Protein AF-A0A0H5BFP0-F1 (afdb_monomer)

Mean predicted aligned error: 6.24 Å

Secondary structure (DSSP, 8-state):
--SSSSTTSS-HHHHHHHHHHHHHHHHHHHHHHHHHHHHHHHT----SHHHHHHHHHHHHHHHHHHHHHHHHHHHHHHHHHHHHHH-

Solvent-accessible surface area (backbone atoms only — not comparable to full-atom values): 4611 Å² total; per-residue (Å²): 146,83,80,76,64,69,74,64,74,60,43,68,43,13,51,53,21,17,53,54,17,28,54,51,16,57,57,46,35,57,56,52,47,54,54,52,47,56,55,52,59,76,66,64,75,62,88,44,75,66,51,43,51,53,51,53,52,50,52,54,50,49,50,53,51,48,44,54,51,31,31,52,50,28,18,51,51,18,22,53,52,18,35,72,75,62,108

Sequence (87 aa):
MAEMDVANLVSLPGLIGAAMGLLLGLLNYGVVVAFVEARLRALDRSASPAEKLDFERRVALMRRIILVVDAAAFASVGYLFGRTLGG

Organism: Blastochloris viridis (NCBI:txid1079)

pLDDT: mean 90.44, std 14.06, range [47.78, 98.31]

Foldseek 3Di:
DPPPPPVVVCDVLLQVLLVVLLVVLVVVLVVVLVVVVVVLVVVDPDPDPVSVVVSVVVSVVVSVVSNVCSSVVSSNVRSVVSVVVVD

Radius of gyration: 19.15 Å; Cα contacts (8 Å, |Δi|>4): 77; chains: 1; bounding box: 34×27×59 Å

Structure (mmCIF, N/CA/C/O backbone):
data_AF-A0A0H5BFP0-F1
#
_entry.id   AF-A0A0H5BFP0-F1
#
loop_
_atom_site.group_PDB
_atom_site.id
_atom_site.type_symbol
_atom_site.label_atom_id
_atom_site.label_alt_id
_atom_site.label_comp_id
_atom_site.label_asym_id
_atom_site.label_entity_id
_atom_site.label_seq_id
_atom_site.pdbx_PDB_ins_code
_atom_site.Cartn_x
_atom_site.Cartn_y
_atom_site.Cartn_z
_atom_site.occupancy
_atom_site.B_iso_or_equiv
_atom_site.auth_seq_id
_atom_site.auth_comp_id
_atom_site.auth_asym_id
_atom_site.auth_atom_id
_atom_site.pdbx_PDB_model_num
ATOM 1 N N . MET A 1 1 ? 12.264 -19.099 -34.590 1.00 50.50 1 MET A N 1
ATOM 2 C CA . MET A 1 1 ? 11.550 -17.836 -34.288 1.00 50.50 1 MET A CA 1
ATOM 3 C C . MET A 1 1 ? 10.770 -17.972 -32.971 1.00 50.50 1 MET A C 1
ATOM 5 O O . MET A 1 1 ? 9.579 -17.713 -32.938 1.00 50.50 1 MET A O 1
ATOM 9 N N . ALA A 1 2 ? 11.428 -18.427 -31.896 1.00 53.06 2 ALA A N 1
ATOM 10 C CA . ALA A 1 2 ? 10.803 -18.658 -30.582 1.00 53.06 2 ALA A CA 1
ATOM 11 C C . ALA A 1 2 ? 11.764 -18.361 -29.408 1.00 53.06 2 ALA A C 1
ATOM 13 O O . ALA A 1 2 ? 11.500 -18.743 -28.277 1.00 53.06 2 ALA A O 1
ATOM 14 N N . GLU A 1 3 ? 12.887 -17.687 -29.680 1.00 50.34 3 GLU A N 1
ATOM 15 C CA . GLU A 1 3 ? 13.964 -17.468 -28.699 1.00 50.34 3 GLU A CA 1
ATOM 16 C C . GLU A 1 3 ? 14.197 -15.980 -28.385 1.00 50.34 3 GLU A C 1
ATOM 18 O O . GLU A 1 3 ? 14.974 -15.652 -27.499 1.00 50.34 3 GLU A O 1
ATOM 23 N N . MET A 1 4 ? 13.503 -15.060 -29.073 1.00 54.34 4 MET A N 1
ATOM 24 C CA . MET A 1 4 ? 13.723 -13.612 -28.917 1.00 54.34 4 MET A CA 1
ATOM 25 C C . MET A 1 4 ? 12.822 -12.907 -27.889 1.00 54.34 4 MET A C 1
ATOM 27 O O . MET A 1 4 ? 13.014 -11.717 -27.670 1.00 54.34 4 MET A O 1
ATOM 31 N N . ASP A 1 5 ? 11.857 -13.574 -27.247 1.00 51.50 5 ASP A N 1
ATOM 32 C CA . ASP A 1 5 ? 10.767 -12.846 -26.561 1.00 51.50 5 ASP A CA 1
ATOM 33 C C . ASP A 1 5 ? 10.763 -12.935 -25.026 1.00 51.50 5 ASP A C 1
ATOM 35 O O . ASP A 1 5 ? 9.923 -12.335 -24.365 1.00 51.50 5 ASP A O 1
ATOM 39 N N . VAL A 1 6 ? 11.723 -13.638 -24.414 1.00 52.09 6 VAL A N 1
ATOM 40 C CA . VAL A 1 6 ? 11.834 -13.665 -22.939 1.00 52.09 6 VAL A CA 1
ATOM 41 C C . VAL A 1 6 ? 12.698 -12.512 -22.423 1.00 52.09 6 VAL A C 1
ATOM 43 O O . VAL A 1 6 ? 12.398 -11.920 -21.390 1.00 52.09 6 VAL A O 1
ATOM 46 N N . ALA A 1 7 ? 13.719 -12.114 -23.187 1.00 47.78 7 ALA A N 1
ATOM 47 C CA . ALA A 1 7 ? 14.554 -10.955 -22.868 1.00 47.78 7 ALA A CA 1
ATOM 48 C C . ALA A 1 7 ? 13.792 -9.617 -22.984 1.00 47.78 7 ALA A C 1
ATOM 50 O O . ALA A 1 7 ? 14.188 -8.634 -22.365 1.00 47.78 7 ALA A O 1
ATOM 51 N N . ASN A 1 8 ? 12.678 -9.587 -23.727 1.00 54.03 8 ASN A N 1
ATOM 52 C CA . ASN A 1 8 ? 11.848 -8.395 -23.926 1.00 54.03 8 ASN A CA 1
ATOM 53 C C . ASN A 1 8 ? 10.699 -8.260 -22.899 1.00 54.03 8 ASN A C 1
ATOM 55 O O . ASN A 1 8 ? 10.070 -7.205 -22.796 1.00 54.03 8 ASN A O 1
ATOM 59 N N . LEU A 1 9 ? 10.432 -9.307 -22.102 1.00 57.00 9 LEU A N 1
ATOM 60 C CA . LEU A 1 9 ? 9.464 -9.263 -20.992 1.00 57.00 9 LEU A CA 1
ATOM 61 C C . LEU A 1 9 ? 9.965 -8.420 -19.813 1.00 57.00 9 LEU A C 1
ATOM 63 O O . LEU A 1 9 ? 9.163 -7.946 -19.012 1.00 57.00 9 LEU A O 1
ATOM 67 N N . VAL A 1 10 ? 11.281 -8.221 -19.715 1.00 69.50 10 VAL A N 1
ATOM 68 C CA . VAL A 1 10 ? 11.941 -7.517 -18.617 1.00 69.50 10 VAL A CA 1
ATOM 69 C C . VAL A 1 10 ? 12.732 -6.345 -19.194 1.00 69.50 10 VAL A C 1
ATOM 71 O O . VAL A 1 10 ? 13.956 -6.379 -19.292 1.00 69.50 10 VAL A O 1
ATOM 74 N N . SER A 1 11 ? 12.023 -5.294 -19.621 1.00 85.12 11 SER A N 1
ATOM 75 C CA . SER A 1 11 ? 12.703 -4.078 -20.081 1.00 85.12 11 SER A CA 1
ATOM 76 C C . SER A 1 11 ? 13.418 -3.420 -18.897 1.00 85.12 11 SER A C 1
ATOM 78 O O . SER A 1 11 ? 12.800 -3.170 -17.860 1.00 85.12 11 SER A O 1
ATOM 80 N N . LEU A 1 12 ? 14.717 -3.136 -19.030 1.00 90.56 12 LEU A N 1
ATOM 81 C CA . LEU A 1 12 ? 15.484 -2.467 -17.974 1.00 90.56 12 LEU A CA 1
ATOM 82 C C . LEU A 1 12 ? 14.884 -1.091 -17.607 1.00 90.56 12 LEU A C 1
ATOM 84 O O . LEU A 1 12 ? 14.717 -0.837 -16.413 1.00 90.56 12 LEU A O 1
ATOM 88 N N . PRO A 1 13 ? 14.466 -0.238 -18.569 1.00 93.25 13 PRO A N 1
ATOM 89 C CA . PRO A 1 13 ? 13.748 0.997 -18.253 1.00 93.25 13 PRO A CA 1
ATOM 90 C C . PRO A 1 13 ? 12.438 0.751 -17.496 1.00 93.25 13 PRO A C 1
ATOM 92 O O . PRO A 1 13 ? 12.148 1.450 -16.525 1.00 93.25 13 PRO A O 1
ATOM 95 N N . GLY A 1 14 ? 11.672 -0.276 -17.879 1.00 93.75 14 GLY A N 1
ATOM 96 C CA . GLY A 1 14 ? 10.467 -0.683 -17.160 1.00 93.75 14 GLY A CA 1
ATOM 97 C C . GLY A 1 14 ? 10.769 -1.157 -15.740 1.00 93.75 14 GLY A C 1
ATOM 98 O O . GLY A 1 14 ? 10.094 -0.738 -14.811 1.00 93.75 14 GLY A O 1
ATOM 99 N N . LEU A 1 15 ? 11.807 -1.966 -15.518 1.00 94.75 15 LEU A N 1
ATOM 100 C CA . LEU A 1 15 ? 12.203 -2.386 -14.169 1.00 94.75 15 LEU A CA 1
ATOM 101 C C . LEU A 1 15 ? 12.593 -1.204 -13.276 1.00 94.75 15 LEU A C 1
ATOM 103 O O . LEU A 1 15 ? 12.187 -1.158 -12.115 1.00 94.75 15 LEU A O 1
ATOM 107 N N . ILE A 1 16 ? 13.348 -0.239 -13.810 1.00 94.75 16 ILE A N 1
ATOM 108 C CA . ILE A 1 16 ? 13.700 0.988 -13.082 1.00 94.75 16 ILE A CA 1
ATOM 109 C C . ILE A 1 16 ? 12.427 1.765 -12.738 1.00 94.75 16 ILE A C 1
ATOM 111 O O . ILE A 1 16 ? 12.233 2.164 -11.589 1.00 94.75 16 ILE A O 1
ATOM 115 N N . GLY A 1 17 ? 11.524 1.922 -13.707 1.00 96.25 17 GLY A N 1
ATOM 116 C CA . GLY A 1 17 ? 10.228 2.549 -13.487 1.00 96.25 17 GLY A CA 1
ATOM 117 C C . GLY A 1 17 ? 9.401 1.826 -12.420 1.00 96.25 17 GLY A C 1
ATOM 118 O O . GLY A 1 17 ? 8.848 2.475 -11.537 1.00 96.25 17 GLY A O 1
ATOM 119 N N . ALA A 1 18 ? 9.367 0.493 -12.436 1.00 97.12 18 ALA A N 1
ATOM 120 C CA . ALA A 1 18 ? 8.663 -0.326 -11.454 1.00 97.12 18 ALA A CA 1
ATOM 121 C C . ALA A 1 18 ? 9.239 -0.163 -10.045 1.00 97.12 18 ALA A C 1
ATOM 123 O O . ALA A 1 18 ? 8.479 -0.038 -9.089 1.00 97.12 18 ALA A O 1
ATOM 124 N N . ALA A 1 19 ? 10.568 -0.121 -9.914 1.00 97.62 19 ALA A N 1
ATOM 125 C CA . ALA A 1 19 ? 11.237 0.117 -8.639 1.00 97.62 19 ALA A CA 1
ATOM 126 C C . ALA A 1 19 ? 10.900 1.510 -8.082 1.00 97.62 19 ALA A C 1
ATOM 128 O O . ALA A 1 19 ? 10.547 1.638 -6.910 1.00 97.62 19 ALA A O 1
ATOM 129 N N . MET A 1 20 ? 10.928 2.543 -8.929 1.00 98.00 20 MET A N 1
ATOM 130 C CA . MET A 1 20 ? 10.532 3.901 -8.540 1.00 98.00 20 MET A CA 1
ATOM 131 C C . MET A 1 20 ? 9.047 3.980 -8.175 1.00 98.00 20 MET A C 1
ATOM 133 O O . MET A 1 20 ? 8.688 4.586 -7.168 1.00 98.00 20 MET A O 1
ATOM 137 N N . GLY A 1 21 ? 8.188 3.320 -8.951 1.00 98.06 21 GLY A N 1
ATOM 138 C CA . GLY A 1 21 ? 6.768 3.178 -8.657 1.00 98.06 21 GLY A CA 1
ATOM 139 C C . GLY A 1 21 ? 6.542 2.511 -7.304 1.00 98.06 21 GLY A C 1
ATOM 140 O O . GLY A 1 21 ? 5.841 3.057 -6.463 1.00 98.06 21 GLY A O 1
ATOM 141 N N . LEU A 1 22 ? 7.203 1.386 -7.033 1.00 98.00 22 LEU A N 1
ATOM 142 C CA . LEU A 1 22 ? 7.115 0.700 -5.746 1.00 98.00 22 LEU A CA 1
ATOM 143 C C . LEU A 1 22 ? 7.504 1.619 -4.581 1.00 98.00 22 LEU A C 1
ATOM 145 O O . LEU A 1 22 ? 6.776 1.679 -3.592 1.00 98.00 22 LEU A O 1
ATOM 149 N N . LEU A 1 23 ? 8.604 2.371 -4.702 1.00 97.88 23 LEU A N 1
ATOM 150 C CA . LEU A 1 23 ? 9.011 3.344 -3.684 1.00 97.88 23 LEU A CA 1
ATOM 151 C C . LEU A 1 23 ? 7.921 4.396 -3.437 1.00 97.88 23 LEU A C 1
ATOM 153 O O . LEU A 1 23 ? 7.589 4.674 -2.285 1.00 97.88 23 LEU A O 1
ATOM 157 N N . LEU A 1 24 ? 7.320 4.937 -4.500 1.00 97.69 24 LEU A N 1
ATOM 158 C CA . LEU A 1 24 ? 6.204 5.880 -4.388 1.00 97.69 24 LEU A CA 1
ATOM 159 C C . LEU A 1 24 ? 4.968 5.240 -3.742 1.00 97.69 24 LEU A C 1
ATOM 161 O O . LEU A 1 24 ? 4.352 5.861 -2.880 1.00 97.69 24 LEU A O 1
ATOM 165 N N . GLY A 1 25 ? 4.637 3.997 -4.096 1.00 97.75 25 GLY A N 1
ATOM 166 C CA . GLY A 1 25 ? 3.541 3.243 -3.488 1.00 97.75 25 GLY A CA 1
ATOM 167 C C . GLY A 1 25 ? 3.741 3.031 -1.986 1.00 97.75 25 GLY A C 1
ATOM 168 O O . GLY A 1 25 ? 2.807 3.202 -1.210 1.00 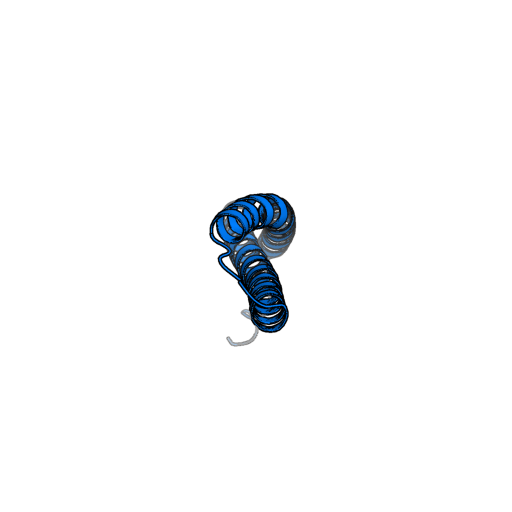97.75 25 GLY A O 1
ATOM 169 N N . LEU A 1 26 ? 4.971 2.750 -1.545 1.00 97.12 26 LEU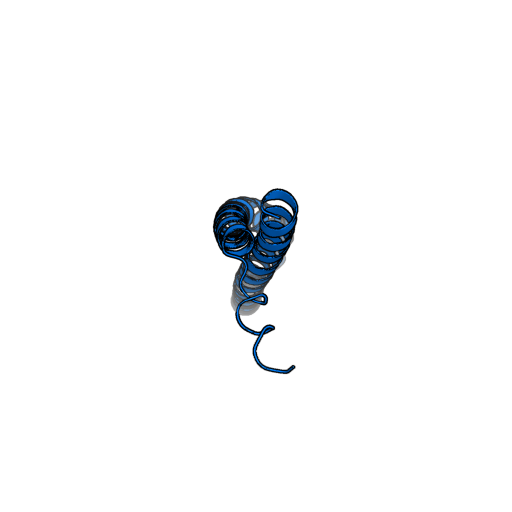 A N 1
ATOM 170 C CA . LEU A 1 26 ? 5.299 2.624 -0.119 1.00 97.12 26 LEU A CA 1
ATOM 171 C C . LEU A 1 26 ? 5.175 3.955 0.640 1.00 97.12 26 LEU A C 1
ATOM 173 O O . LEU A 1 26 ? 4.737 3.965 1.791 1.00 97.12 26 LEU A O 1
ATOM 177 N N . LEU A 1 27 ? 5.526 5.078 0.007 1.00 97.00 27 LEU A N 1
ATOM 178 C CA . LEU A 1 27 ? 5.311 6.409 0.584 1.00 97.00 27 LEU A CA 1
ATOM 179 C C . LEU A 1 27 ? 3.812 6.742 0.665 1.00 97.00 27 LEU A C 1
ATOM 181 O O . LEU A 1 27 ? 3.339 7.225 1.696 1.00 97.00 27 LEU A O 1
ATOM 185 N N . ASN A 1 28 ? 3.057 6.434 -0.394 1.00 97.19 28 ASN A N 1
ATOM 186 C CA . ASN A 1 28 ? 1.611 6.634 -0.458 1.00 97.19 28 ASN A CA 1
ATOM 187 C C . ASN A 1 28 ? 0.863 5.800 0.593 1.00 97.19 28 ASN A C 1
ATOM 189 O O . ASN A 1 28 ? -0.029 6.322 1.264 1.00 97.19 28 ASN A O 1
ATOM 193 N N . TYR A 1 29 ? 1.283 4.550 0.801 1.00 97.06 29 TYR A N 1
ATOM 194 C CA . TYR A 1 29 ? 0.714 3.637 1.792 1.00 97.06 29 TYR A CA 1
ATOM 195 C C . TYR A 1 29 ? 0.603 4.281 3.180 1.00 97.06 29 TYR A C 1
ATOM 197 O O . TYR A 1 29 ? -0.440 4.178 3.829 1.00 97.06 29 TYR A O 1
ATOM 205 N N . GLY A 1 30 ? 1.643 4.995 3.627 1.00 94.44 30 GLY A N 1
ATOM 206 C CA . GLY A 1 30 ? 1.631 5.679 4.921 1.00 94.44 30 GLY A CA 1
ATOM 207 C C . GLY A 1 30 ? 0.524 6.733 5.025 1.00 94.44 30 GLY A C 1
ATOM 208 O O . GLY A 1 30 ? -0.185 6.791 6.030 1.00 94.44 30 GLY A O 1
ATOM 209 N N . VAL A 1 31 ? 0.335 7.523 3.964 1.00 97.38 31 VAL A N 1
ATOM 210 C CA .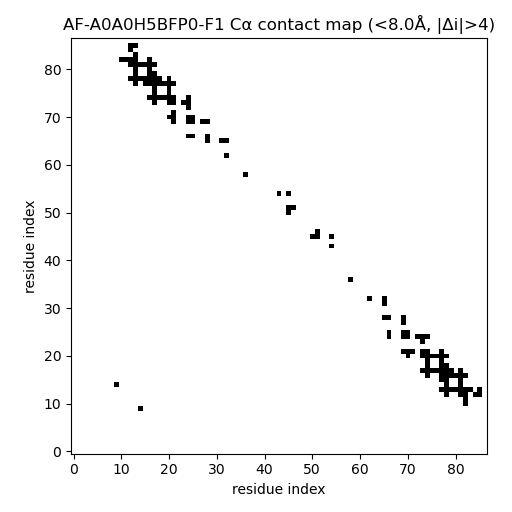 VAL A 1 31 ? -0.691 8.575 3.890 1.00 97.38 31 VAL A CA 1
ATOM 211 C C . VAL A 1 31 ? -2.093 7.966 3.850 1.00 97.38 31 VAL A C 1
ATOM 213 O O . VAL A 1 31 ? -2.961 8.357 4.634 1.00 97.38 31 VAL A O 1
ATOM 216 N N . VAL A 1 32 ? -2.312 6.979 2.976 1.00 97.25 32 VAL A N 1
ATOM 217 C CA . VAL A 1 32 ? -3.622 6.336 2.801 1.00 97.25 32 VAL A CA 1
ATOM 218 C C . VAL A 1 32 ? -4.037 5.593 4.065 1.00 97.25 32 VAL A C 1
ATOM 220 O O . VAL A 1 32 ? -5.165 5.766 4.526 1.00 97.25 32 VAL A O 1
ATOM 223 N N . VAL A 1 33 ? -3.140 4.817 4.679 1.00 97.50 33 VAL A N 1
ATOM 224 C CA . VAL A 1 33 ? -3.453 4.114 5.929 1.00 97.50 33 VAL A CA 1
ATOM 225 C C . VAL A 1 33 ? -3.775 5.088 7.049 1.00 97.50 33 VAL A C 1
ATOM 227 O O . VAL A 1 33 ? -4.782 4.885 7.722 1.00 97.50 33 VAL A O 1
ATOM 230 N N . ALA A 1 34 ? -2.981 6.147 7.235 1.00 96.81 34 ALA A N 1
ATOM 231 C CA . ALA A 1 34 ? -3.244 7.132 8.282 1.00 96.81 34 ALA A CA 1
ATOM 232 C C . ALA A 1 34 ? -4.629 7.773 8.111 1.00 96.81 34 ALA A C 1
ATOM 234 O O . ALA A 1 34 ? -5.389 7.879 9.076 1.00 96.81 34 ALA A O 1
ATOM 235 N N . PHE A 1 35 ? -4.987 8.136 6.877 1.00 97.81 35 PHE A N 1
ATOM 236 C CA . PHE A 1 35 ? -6.292 8.708 6.568 1.00 97.81 35 PHE A CA 1
AT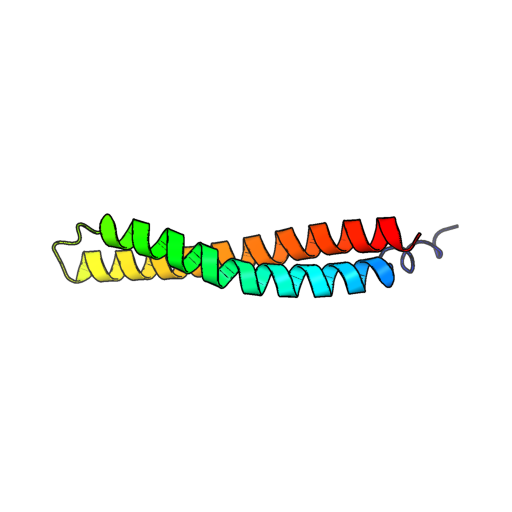OM 237 C C . PHE A 1 35 ? -7.439 7.715 6.808 1.00 97.81 35 PHE A C 1
ATOM 239 O O . PHE A 1 35 ? -8.381 8.022 7.543 1.00 97.81 35 PHE A O 1
ATOM 246 N N . VAL A 1 36 ? -7.375 6.518 6.216 1.00 96.62 36 VAL A N 1
ATOM 247 C CA . VAL A 1 36 ? -8.465 5.533 6.293 1.00 96.62 36 VAL A CA 1
ATOM 248 C C . VAL A 1 36 ? -8.636 5.019 7.720 1.00 96.62 36 VAL A C 1
ATOM 250 O O . VAL A 1 36 ? -9.760 4.930 8.212 1.00 96.62 36 VAL A O 1
ATOM 253 N N . GLU A 1 37 ? -7.544 4.734 8.424 1.00 96.56 37 GLU A N 1
ATOM 254 C CA . GLU A 1 37 ? -7.601 4.279 9.809 1.00 96.56 37 GLU A CA 1
ATOM 255 C C . GLU A 1 37 ? -8.171 5.347 10.742 1.00 96.56 37 GLU A C 1
ATOM 257 O O . GLU A 1 37 ? -9.002 5.017 11.587 1.00 96.56 37 GLU A O 1
ATOM 262 N N . ALA A 1 38 ? -7.791 6.621 10.582 1.00 96.56 38 ALA A N 1
ATOM 263 C CA . ALA A 1 38 ? -8.373 7.707 11.371 1.00 96.56 38 ALA A CA 1
ATOM 264 C C . ALA A 1 38 ? -9.898 7.772 11.190 1.00 96.56 38 ALA A C 1
ATOM 266 O O . ALA A 1 38 ? -10.638 7.939 12.162 1.00 96.56 38 ALA A O 1
ATOM 267 N N . ARG A 1 39 ? -10.382 7.572 9.958 1.00 95.44 39 ARG A N 1
ATOM 268 C CA . ARG A 1 39 ? -11.820 7.531 9.659 1.00 95.44 39 ARG A CA 1
ATOM 269 C C . ARG A 1 39 ? -12.502 6.293 10.234 1.00 95.44 39 ARG A C 1
ATOM 271 O O . ARG A 1 39 ? -13.579 6.427 10.804 1.00 95.44 39 ARG A O 1
ATOM 278 N N . LEU A 1 40 ? -11.884 5.115 10.142 1.00 94.62 40 LEU A N 1
ATOM 279 C CA . LEU A 1 40 ? -12.432 3.889 10.731 1.00 94.62 40 LEU A CA 1
ATOM 280 C C . LEU A 1 40 ? -12.506 3.969 12.254 1.00 94.62 40 LEU A C 1
ATOM 282 O O . LEU A 1 40 ? -13.517 3.586 12.831 1.00 94.62 40 LEU A O 1
ATOM 286 N N . ARG A 1 41 ? -11.468 4.504 12.904 1.00 94.12 41 ARG A N 1
ATOM 287 C CA . ARG A 1 41 ? -11.447 4.699 14.360 1.00 94.12 41 ARG A CA 1
ATOM 288 C C . ARG A 1 41 ? -12.520 5.681 14.821 1.00 94.12 41 ARG A C 1
ATOM 290 O O . ARG A 1 41 ? -13.126 5.454 15.858 1.00 94.12 41 ARG A O 1
ATOM 297 N N . ALA A 1 42 ? -12.800 6.728 14.045 1.00 95.06 42 ALA A N 1
ATOM 298 C CA . ALA A 1 42 ? -13.894 7.655 14.342 1.00 95.06 42 ALA A CA 1
ATOM 299 C C . ALA A 1 42 ? -15.289 7.001 14.259 1.00 95.06 42 ALA A C 1
ATOM 301 O O . ALA A 1 42 ? -16.248 7.533 14.815 1.00 95.06 42 ALA A O 1
ATOM 302 N N . LEU A 1 43 ? -15.410 5.865 13.565 1.00 93.00 43 LEU A N 1
ATOM 303 C CA . LEU A 1 43 ? -16.648 5.095 13.420 1.00 93.00 43 LEU A CA 1
ATOM 304 C C . LEU A 1 43 ? -16.712 3.871 14.346 1.00 93.00 43 LEU A C 1
ATOM 306 O O . LEU A 1 43 ? -17.702 3.140 14.300 1.00 93.00 43 LEU A O 1
ATOM 310 N N . ASP A 1 44 ? -15.685 3.629 15.164 1.00 92.75 44 ASP A N 1
ATOM 311 C CA . ASP A 1 44 ? -15.648 2.494 16.082 1.00 92.75 44 ASP A CA 1
ATOM 312 C C . ASP A 1 44 ? -16.747 2.635 17.151 1.00 92.75 44 ASP A C 1
ATOM 314 O O . ASP A 1 44 ? -16.808 3.624 17.882 1.00 92.75 44 ASP A O 1
ATOM 318 N N . ARG A 1 45 ? -17.639 1.640 17.218 1.00 92.81 45 ARG A N 1
ATOM 319 C CA . ARG A 1 45 ? -18.739 1.545 18.194 1.00 92.81 45 ARG A CA 1
ATOM 320 C C . ARG A 1 45 ? -18.611 0.316 19.097 1.00 92.81 45 ARG A C 1
ATOM 322 O O . ARG A 1 45 ? -19.613 -0.127 19.650 1.00 92.81 45 ARG A O 1
ATOM 329 N N . SER A 1 46 ? -17.411 -0.253 19.212 1.00 92.38 46 SER A N 1
ATOM 330 C CA . SER A 1 46 ? -17.158 -1.418 20.063 1.00 92.38 46 SER A CA 1
ATOM 331 C C . SER A 1 46 ? -17.570 -1.123 21.509 1.00 92.38 46 SER A C 1
ATOM 333 O O . SER A 1 46 ? -17.036 -0.211 22.140 1.00 92.38 46 SER A O 1
ATOM 335 N N . ALA A 1 47 ? -18.514 -1.898 22.035 1.00 92.56 47 ALA A N 1
ATOM 336 C CA . ALA A 1 47 ? -19.005 -1.809 23.407 1.00 92.56 47 ALA A CA 1
ATOM 337 C C . ALA A 1 47 ? -18.336 -2.844 24.325 1.00 92.56 47 ALA A C 1
ATOM 339 O O . ALA A 1 47 ? -18.372 -2.703 25.548 1.00 92.56 47 ALA A O 1
ATOM 340 N N . SER A 1 48 ? -17.707 -3.874 23.748 1.00 95.75 48 SER A N 1
ATOM 341 C CA . SER A 1 48 ? -17.005 -4.923 24.490 1.00 95.75 48 SER A CA 1
ATOM 342 C C . SER A 1 48 ? -15.543 -5.112 24.052 1.00 95.75 48 SER A C 1
ATOM 344 O O . SER A 1 48 ? -15.177 -4.799 22.913 1.00 95.75 48 SER A O 1
ATOM 346 N N . PRO A 1 49 ? -14.690 -5.697 24.918 1.00 94.31 49 PRO A N 1
ATOM 347 C CA . PRO A 1 49 ? -13.315 -6.043 24.552 1.00 94.31 49 PRO A CA 1
ATOM 348 C C . PRO A 1 49 ? -13.218 -7.007 23.360 1.00 94.31 49 PRO A C 1
ATOM 350 O O . PRO A 1 49 ? -12.271 -6.925 22.580 1.00 94.31 49 PRO A O 1
ATOM 353 N N . ALA A 1 50 ? -14.195 -7.907 23.203 1.00 95.38 50 ALA A N 1
ATOM 354 C CA . ALA A 1 50 ? -14.234 -8.858 22.094 1.00 95.38 50 ALA A CA 1
ATOM 355 C C . ALA A 1 50 ? -14.480 -8.152 20.751 1.00 95.38 50 ALA A C 1
ATOM 357 O O . ALA A 1 50 ? -13.753 -8.389 19.788 1.00 95.38 50 ALA A O 1
ATOM 358 N N . GLU A 1 51 ? -15.441 -7.225 20.707 1.00 94.31 51 GLU A N 1
ATOM 359 C CA . GLU A 1 51 ? -15.712 -6.402 19.520 1.00 94.31 51 GLU A CA 1
ATOM 360 C C . GLU A 1 51 ? -14.506 -5.538 19.151 1.00 94.31 51 GLU A C 1
ATOM 362 O O . GLU A 1 51 ? -14.137 -5.455 17.978 1.00 94.31 51 GLU A O 1
ATOM 367 N N . LYS A 1 52 ? -13.832 -4.968 20.159 1.00 94.88 52 LYS A N 1
ATOM 368 C CA . LYS A 1 52 ? -12.627 -4.170 19.935 1.00 94.88 52 LYS A CA 1
ATOM 369 C C . LYS A 1 52 ? -11.513 -5.000 19.299 1.00 94.88 52 LYS A C 1
ATOM 371 O O . LYS A 1 52 ? -10.843 -4.535 18.381 1.00 94.88 52 LYS A O 1
ATOM 376 N N . LEU A 1 53 ? -11.332 -6.240 19.743 1.00 96.50 53 LEU A N 1
ATOM 377 C CA . LEU A 1 53 ? -10.314 -7.137 19.200 1.00 96.50 53 LEU A CA 1
ATOM 378 C C . LEU A 1 53 ? -10.602 -7.513 17.737 1.00 96.50 53 LEU A C 1
ATOM 380 O O . LEU A 1 53 ? -9.685 -7.541 16.912 1.00 96.50 53 LEU A O 1
ATOM 384 N N . ASP A 1 54 ? -11.867 -7.742 17.388 1.00 95.56 54 ASP A N 1
ATOM 385 C CA . ASP A 1 54 ? -12.268 -7.982 16.001 1.00 95.56 54 ASP A CA 1
ATOM 386 C C . ASP A 1 54 ? -12.124 -6.733 15.120 1.00 95.56 54 ASP A C 1
ATOM 388 O O . ASP A 1 54 ? -11.712 -6.848 13.960 1.00 95.56 54 ASP A O 1
ATOM 392 N N . PHE A 1 55 ? -12.381 -5.538 15.658 1.00 95.50 55 PHE A N 1
ATOM 393 C CA . PHE A 1 55 ? -12.090 -4.280 14.969 1.00 95.50 55 PHE A CA 1
ATOM 394 C C . PHE A 1 55 ? -10.593 -4.151 14.646 1.00 95.50 55 PHE A C 1
ATOM 396 O O . PHE A 1 55 ? -10.235 -3.921 13.490 1.00 95.50 55 PHE A O 1
ATOM 403 N N . GLU A 1 56 ? -9.704 -4.389 15.616 1.00 96.00 56 GLU A N 1
ATOM 404 C CA . GLU A 1 56 ? -8.252 -4.316 15.394 1.00 96.00 56 GLU A CA 1
ATOM 405 C C . GLU A 1 56 ? -7.766 -5.352 14.363 1.00 96.00 56 GLU A C 1
ATOM 407 O O . GLU A 1 56 ? -6.922 -5.046 13.514 1.00 96.00 56 GLU A O 1
ATOM 412 N N . ARG A 1 57 ? -8.345 -6.564 14.346 1.00 97.00 57 ARG A N 1
ATOM 413 C CA . ARG A 1 57 ? -8.063 -7.568 13.299 1.00 97.00 57 ARG A CA 1
ATOM 414 C C . ARG A 1 57 ? -8.444 -7.068 11.906 1.00 97.00 57 ARG A C 1
ATOM 416 O O . ARG A 1 57 ? -7.684 -7.268 10.956 1.00 97.00 57 ARG A O 1
ATOM 423 N N . ARG A 1 58 ? -9.597 -6.406 11.770 1.00 95.94 58 ARG A N 1
ATOM 424 C CA . ARG A 1 58 ? -10.049 -5.823 10.495 1.00 95.94 58 ARG A CA 1
ATOM 425 C C . ARG A 1 58 ? -9.149 -4.674 10.053 1.00 95.94 58 ARG A C 1
ATOM 427 O O . ARG A 1 58 ? -8.789 -4.620 8.880 1.00 95.94 58 ARG A O 1
ATOM 434 N N . VAL A 1 59 ? -8.726 -3.811 10.977 1.00 96.44 59 VAL A N 1
ATOM 435 C CA . VAL A 1 59 ? -7.753 -2.742 10.692 1.00 96.44 59 VAL A CA 1
ATOM 436 C C . VAL A 1 59 ? -6.421 -3.335 10.222 1.00 96.44 59 VAL A C 1
ATOM 438 O O . VAL A 1 59 ? -5.854 -2.867 9.234 1.00 96.44 59 VAL A O 1
ATOM 441 N N . ALA A 1 60 ? -5.935 -4.403 10.859 1.00 97.19 60 ALA A N 1
ATOM 442 C CA . ALA A 1 60 ? -4.714 -5.085 10.435 1.00 97.19 60 ALA A CA 1
ATOM 443 C C . ALA A 1 60 ? -4.840 -5.699 9.028 1.00 97.19 60 ALA A C 1
ATOM 445 O O . ALA A 1 60 ? -3.915 -5.583 8.221 1.00 97.19 60 ALA A O 1
ATOM 446 N N . LEU A 1 61 ? -5.982 -6.318 8.710 1.00 97.88 61 LEU A N 1
ATOM 447 C CA . LEU A 1 61 ? -6.253 -6.851 7.373 1.00 97.88 61 LEU A CA 1
ATOM 448 C C . LEU A 1 61 ? -6.309 -5.731 6.326 1.00 97.88 61 LEU A C 1
ATOM 450 O O . LEU A 1 61 ? -5.672 -5.841 5.281 1.00 97.88 61 LEU A O 1
ATOM 454 N N . MET A 1 62 ? -7.003 -4.633 6.628 1.00 97.44 62 MET A N 1
ATOM 455 C CA . MET A 1 62 ? -7.079 -3.456 5.765 1.00 97.44 62 MET A CA 1
ATOM 456 C C . MET A 1 62 ? -5.687 -2.897 5.452 1.00 97.44 62 MET A C 1
ATOM 458 O O . MET A 1 62 ? -5.381 -2.674 4.285 1.00 97.44 62 MET A O 1
ATOM 462 N N . ARG A 1 63 ? -4.820 -2.718 6.460 1.00 97.75 63 ARG A N 1
ATOM 463 C CA . ARG A 1 63 ? -3.433 -2.259 6.252 1.00 97.75 63 ARG A CA 1
ATOM 464 C C . ARG A 1 63 ? -2.690 -3.150 5.256 1.00 97.75 63 ARG A C 1
ATOM 466 O O . ARG A 1 63 ? -2.053 -2.648 4.339 1.00 97.75 63 ARG A O 1
ATOM 473 N N . ARG A 1 64 ? -2.803 -4.473 5.399 1.00 98.31 64 ARG A N 1
ATOM 474 C CA . ARG A 1 64 ? -2.163 -5.426 4.475 1.00 98.31 64 ARG A CA 1
ATOM 475 C C . ARG A 1 64 ? -2.714 -5.301 3.057 1.00 98.31 64 ARG A C 1
ATOM 477 O O . ARG A 1 64 ? -1.931 -5.304 2.115 1.00 98.31 64 ARG A O 1
ATOM 484 N N . ILE A 1 65 ? -4.032 -5.166 2.911 1.00 98.12 65 ILE A N 1
ATOM 485 C CA . ILE A 1 65 ? -4.672 -4.991 1.601 1.00 98.12 65 ILE A CA 1
ATOM 486 C C . ILE A 1 65 ? -4.181 -3.703 0.937 1.00 98.12 65 ILE A C 1
ATOM 488 O O . ILE A 1 65 ? -3.736 -3.759 -0.204 1.00 98.12 65 ILE A O 1
ATOM 492 N N . ILE A 1 66 ? -4.202 -2.571 1.649 1.00 98.00 66 ILE A N 1
ATOM 493 C CA . ILE A 1 66 ? -3.751 -1.279 1.107 1.00 98.00 66 ILE A CA 1
ATOM 494 C C . ILE A 1 66 ? -2.286 -1.365 0.679 1.00 98.00 66 ILE A C 1
ATOM 496 O O . ILE A 1 66 ? -1.965 -0.950 -0.426 1.00 98.00 66 ILE A O 1
ATOM 500 N N . LEU A 1 67 ? -1.412 -1.965 1.496 1.00 98.06 67 LEU A N 1
ATOM 501 C CA . LEU A 1 67 ? 0.001 -2.136 1.146 1.00 98.06 67 LEU A CA 1
ATOM 502 C C . LEU A 1 67 ? 0.180 -2.906 -0.166 1.00 98.06 67 LEU A C 1
ATOM 504 O O . LEU A 1 67 ? 0.936 -2.478 -1.032 1.00 98.06 67 LEU A O 1
ATOM 508 N N . VAL A 1 68 ? -0.501 -4.047 -0.304 1.00 98.25 68 VAL A N 1
ATOM 509 C CA . VAL A 1 68 ? -0.393 -4.896 -1.498 1.00 98.25 68 VAL A CA 1
ATOM 510 C C . VAL A 1 68 ? -0.938 -4.172 -2.726 1.00 98.25 68 VAL A C 1
ATOM 512 O O . VAL A 1 68 ? -0.304 -4.207 -3.778 1.00 98.25 68 VAL A O 1
ATOM 515 N N . VAL A 1 69 ? -2.084 -3.502 -2.592 1.00 98.06 69 VAL A N 1
ATOM 516 C CA . VAL A 1 69 ? -2.715 -2.765 -3.691 1.00 98.06 69 VAL A CA 1
ATOM 517 C C . VAL A 1 69 ? -1.849 -1.587 -4.126 1.00 98.06 69 VAL A C 1
ATOM 519 O O . VAL A 1 69 ? -1.577 -1.471 -5.317 1.00 98.06 69 VAL A O 1
ATOM 522 N N . ASP A 1 70 ? -1.362 -0.763 -3.197 1.00 97.06 70 ASP A N 1
ATOM 523 C CA . ASP A 1 70 ? -0.498 0.378 -3.516 1.00 97.06 70 ASP A CA 1
ATOM 524 C C . ASP A 1 70 ? 0.813 -0.087 -4.154 1.00 97.06 70 ASP A C 1
ATOM 526 O O . ASP A 1 70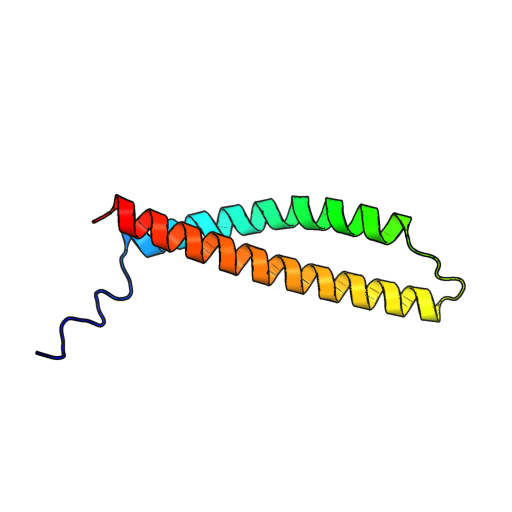 ? 1.200 0.406 -5.213 1.00 97.06 70 ASP A O 1
ATOM 530 N N . ALA A 1 71 ? 1.478 -1.082 -3.564 1.00 97.75 71 ALA A N 1
ATOM 531 C CA . ALA A 1 71 ? 2.715 -1.620 -4.117 1.00 97.75 71 ALA A CA 1
ATOM 532 C C . ALA A 1 71 ? 2.512 -2.146 -5.545 1.00 97.75 71 ALA A C 1
ATOM 534 O O . ALA A 1 71 ? 3.265 -1.782 -6.447 1.00 97.75 71 ALA A O 1
ATOM 535 N N . ALA A 1 72 ? 1.477 -2.962 -5.770 1.00 97.94 72 ALA A N 1
ATOM 536 C CA . ALA A 1 72 ? 1.199 -3.541 -7.080 1.00 97.94 72 ALA A CA 1
ATOM 537 C C . ALA A 1 72 ? 0.785 -2.478 -8.107 1.00 97.94 72 ALA A C 1
ATOM 539 O O . ALA A 1 72 ? 1.289 -2.489 -9.232 1.00 97.94 72 ALA A O 1
ATOM 540 N N . ALA A 1 73 ? -0.096 -1.548 -7.731 1.00 97.94 73 ALA A N 1
ATOM 541 C CA . ALA A 1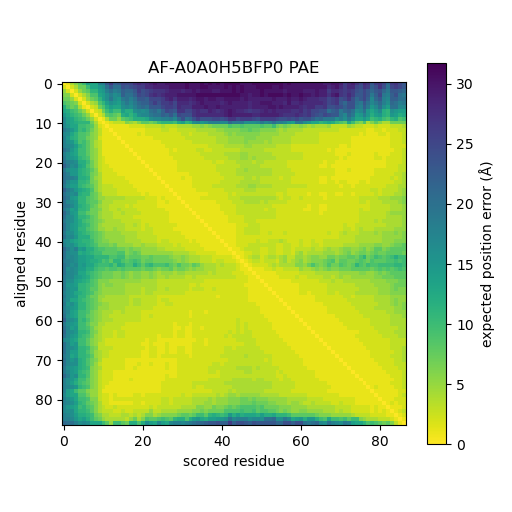 73 ? -0.590 -0.506 -8.622 1.00 97.94 73 ALA A CA 1
ATOM 542 C C . ALA A 1 73 ? 0.536 0.436 -9.049 1.00 97.94 73 ALA A C 1
ATOM 544 O O . ALA A 1 73 ? 0.763 0.618 -10.246 1.00 97.94 73 ALA A O 1
ATOM 545 N N . PHE A 1 74 ? 1.289 0.988 -8.094 1.00 98.31 74 PHE A N 1
ATOM 546 C CA . PHE A 1 74 ? 2.349 1.933 -8.420 1.00 98.31 74 PHE A CA 1
ATOM 547 C C . PHE A 1 74 ? 3.534 1.262 -9.121 1.00 98.31 74 PHE A C 1
ATOM 549 O O . PHE A 1 74 ? 4.078 1.855 -10.050 1.00 98.31 74 PHE A O 1
ATOM 556 N N . ALA A 1 75 ? 3.913 0.031 -8.757 1.00 97.62 75 ALA A N 1
ATOM 557 C CA . ALA A 1 75 ? 4.948 -0.702 -9.490 1.00 97.62 75 ALA A CA 1
ATOM 558 C C . ALA A 1 75 ? 4.521 -0.993 -10.937 1.00 97.62 75 ALA A C 1
ATOM 560 O O . ALA A 1 75 ? 5.315 -0.813 -11.857 1.00 97.62 75 ALA A O 1
ATOM 561 N N . SER A 1 76 ? 3.259 -1.378 -11.159 1.00 97.50 76 SER A N 1
ATOM 562 C CA . SER A 1 76 ? 2.727 -1.627 -12.506 1.0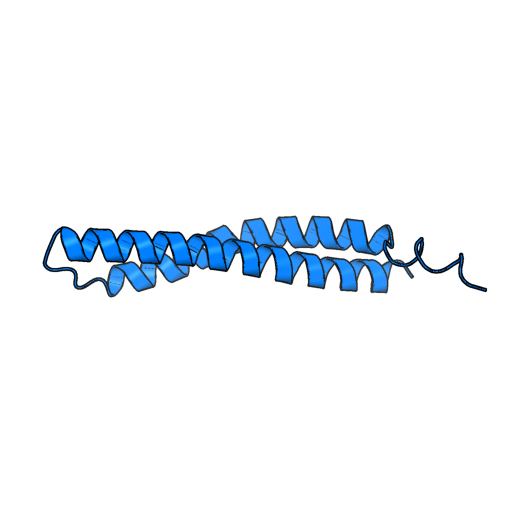0 97.50 76 SER A CA 1
ATOM 563 C C . SER A 1 76 ? 2.710 -0.351 -13.344 1.00 97.50 76 SER A C 1
ATOM 565 O O . SER A 1 76 ? 3.197 -0.345 -14.472 1.00 97.50 76 SER A O 1
ATOM 567 N N . VAL A 1 77 ? 2.209 0.752 -12.782 1.00 97.44 77 VAL A N 1
ATOM 568 C CA . VAL A 1 77 ? 2.223 2.063 -13.444 1.00 97.44 77 VAL A CA 1
ATOM 569 C C . VAL A 1 77 ? 3.660 2.482 -13.750 1.00 97.44 77 VAL A C 1
ATOM 571 O O . VAL A 1 77 ? 3.969 2.816 -14.890 1.00 97.44 77 VAL A O 1
ATOM 574 N N . GLY A 1 78 ? 4.559 2.387 -12.771 1.00 97.19 78 GLY A N 1
ATOM 575 C CA . GLY A 1 78 ? 5.975 2.692 -12.940 1.00 97.19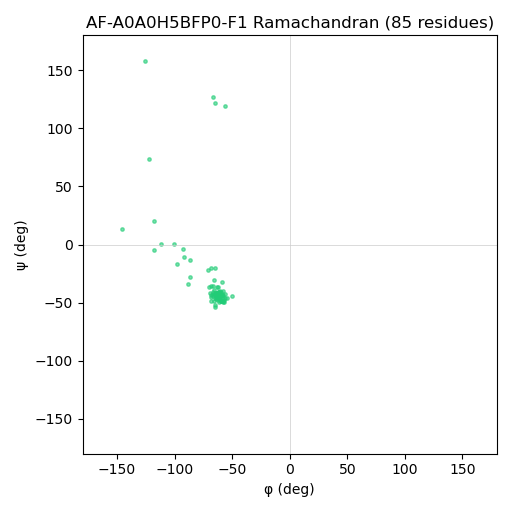 78 GLY A CA 1
ATOM 576 C C . GLY A 1 78 ? 6.624 1.873 -14.056 1.00 97.19 78 GLY A C 1
ATOM 577 O O . GLY A 1 78 ? 7.341 2.435 -14.880 1.00 97.19 78 GLY A O 1
ATOM 578 N N . TYR A 1 79 ? 6.320 0.575 -14.141 1.00 95.50 79 TYR A N 1
ATOM 579 C CA . TYR A 1 79 ? 6.812 -0.291 -15.212 1.00 95.50 79 TYR A CA 1
ATOM 580 C C . TYR A 1 79 ? 6.381 0.199 -16.592 1.00 95.50 79 TYR A C 1
ATOM 582 O O . TYR A 1 79 ? 7.207 0.329 -17.497 1.00 95.50 79 TYR A O 1
ATOM 590 N N . LEU A 1 80 ? 5.088 0.500 -16.741 1.00 94.81 80 LEU A N 1
ATOM 591 C CA . LEU A 1 80 ? 4.528 0.98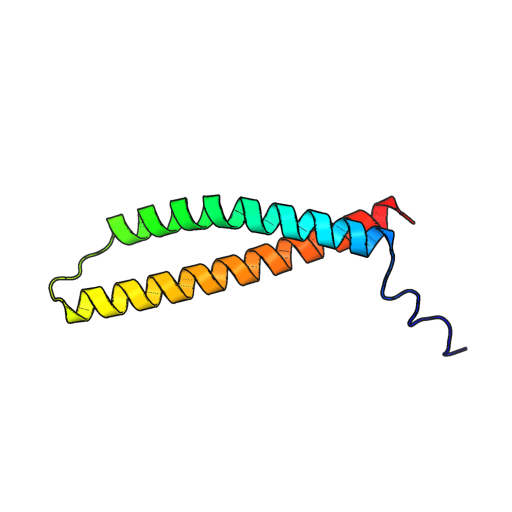5 -17.997 1.00 94.81 80 LEU A CA 1
ATOM 592 C C . LEU A 1 80 ? 5.170 2.315 -18.401 1.00 94.81 80 LEU A C 1
ATOM 594 O O . LEU A 1 80 ? 5.626 2.435 -19.534 1.00 94.81 80 LEU A O 1
ATOM 598 N N . PHE A 1 81 ? 5.295 3.265 -17.470 1.00 94.19 81 PHE A N 1
ATOM 599 C CA . PHE A 1 81 ? 5.962 4.545 -17.720 1.00 94.19 81 PHE A CA 1
ATOM 600 C C . PHE A 1 81 ? 7.433 4.370 -18.117 1.00 94.19 81 PHE A C 1
ATOM 602 O O . PHE A 1 81 ? 7.880 4.953 -19.106 1.00 94.19 81 PHE A O 1
ATOM 609 N N . GLY A 1 82 ? 8.178 3.541 -17.384 1.00 92.81 82 GLY A N 1
ATOM 610 C CA . GLY A 1 82 ? 9.585 3.264 -17.665 1.00 92.81 82 GLY A CA 1
ATOM 611 C C . GLY A 1 82 ? 9.785 2.670 -19.057 1.00 92.81 82 GLY A C 1
ATOM 612 O O . GLY A 1 82 ? 10.634 3.140 -19.810 1.00 92.81 82 GLY A O 1
ATOM 613 N N . ARG A 1 83 ? 8.939 1.707 -19.441 1.00 92.06 83 ARG A N 1
ATOM 614 C CA . ARG A 1 83 ? 8.936 1.129 -20.789 1.00 92.06 83 ARG A CA 1
ATOM 615 C C . ARG A 1 83 ? 8.591 2.173 -21.854 1.00 92.06 83 ARG A C 1
ATOM 617 O O . ARG A 1 83 ? 9.282 2.249 -22.858 1.00 92.06 83 ARG A O 1
ATOM 624 N N . THR A 1 84 ? 7.568 3.006 -21.640 1.00 90.50 84 THR A N 1
ATOM 625 C CA . THR A 1 84 ? 7.172 4.019 -22.639 1.00 90.50 84 THR A CA 1
ATOM 626 C C . THR A 1 84 ? 8.223 5.103 -22.866 1.00 90.50 84 THR A C 1
ATOM 628 O O . THR A 1 84 ? 8.309 5.632 -23.967 1.00 90.50 84 THR A O 1
ATOM 631 N N . LEU A 1 85 ? 9.011 5.446 -21.842 1.00 88.56 85 LEU A N 1
ATOM 632 C CA . LEU A 1 85 ? 10.054 6.472 -21.939 1.00 88.56 85 LEU A CA 1
ATOM 633 C C . LEU A 1 85 ? 11.393 5.913 -22.440 1.00 88.56 85 LEU A C 1
ATOM 635 O O . LEU A 1 85 ? 12.183 6.655 -23.014 1.00 88.56 85 LEU A O 1
ATOM 639 N N . GLY A 1 86 ? 11.658 4.628 -22.192 1.00 80.94 86 GLY A N 1
ATOM 640 C CA . GLY A 1 86 ? 12.916 3.965 -22.535 1.00 80.94 86 GLY A CA 1
ATOM 641 C C . GLY A 1 86 ? 13.000 3.382 -23.948 1.00 80.94 86 GLY A C 1
ATOM 642 O O . GLY A 1 86 ? 14.112 3.071 -24.373 1.00 80.94 86 GLY A O 1
ATOM 643 N N . GLY A 1 87 ? 11.870 3.264 -24.660 1.00 60.75 87 GLY A N 1
ATOM 644 C CA . GLY A 1 87 ? 11.774 2.615 -25.976 1.00 60.75 87 GLY A CA 1
ATOM 645 C C . GLY A 1 87 ? 11.263 1.184 -25.891 1.00 60.75 87 GLY A C 1
ATOM 646 O O . GLY A 1 87 ? 11.939 0.356 -25.243 1.00 60.75 87 GLY A O 1
#